Protein AF-A0AAW0FF73-F1 (afdb_monomer_lite)

Organism: NCBI:txid2478898

Sequence (74 aa):
MQGAKHSSQLNTAIGGTDDFVYLIVNDIGSLSGEGLDFIDGMTFLERFFTVFDSAGSRFGIATTQFTDATTNQG

pLDDT: mean 86.99, std 16.7, range [34.03, 98.31]

InterPro domains:
  IPR021109 Aspartic peptidase domain superfamily [G3DSA:2.40.70.10] (5-72)
  IPR021109 Aspartic peptidase domain superfamily [SSF50630] (18-67)

Secondary structure (DSSP, 8-state):
--------HHHHHTT--TTSPPPS----SS-TTSS------HHHHTTEEEEEETTTTEEEEEE-TTTT-SSPP-

Radius of gyration: 16.59 Å; chains: 1; bounding box: 37×21×49 Å

Foldseek 3Di:
DDDDQQQDVCLVVVVHGSVDDDDPDDDPPDDPPPPQHDDCDPQNCVAWPWDDDPVVRDIDTDGDPCNPPPDDDD

Structure (mmCIF, N/CA/C/O backbone):
data_AF-A0AAW0FF73-F1
#
_entry.id   AF-A0AAW0FF73-F1
#
loop_
_atom_site.group_PDB
_atom_site.id
_atom_site.type_symbol
_atom_site.label_atom_id
_atom_site.label_alt_id
_atom_site.label_comp_id
_atom_site.label_asym_id
_atom_site.label_entity_id
_atom_site.label_seq_id
_atom_site.pdbx_PDB_ins_code
_atom_site.Cartn_x
_atom_site.Cartn_y
_atom_site.Cartn_z
_atom_site.occupancy
_atom_site.B_iso_or_equiv
_atom_site.auth_seq_id
_atom_site.auth_comp_id
_atom_site.auth_asym_id
_atom_site.auth_atom_id
_atom_site.pdbx_PDB_model_num
ATOM 1 N N . MET A 1 1 ? -14.276 -5.766 33.584 1.00 39.62 1 MET A N 1
ATOM 2 C CA . MET A 1 1 ? -13.503 -6.187 32.397 1.00 39.62 1 MET A CA 1
ATOM 3 C C . MET A 1 1 ? -13.691 -5.117 31.333 1.00 39.62 1 MET A C 1
ATOM 5 O O . MET A 1 1 ? -14.769 -5.035 30.767 1.00 39.62 1 MET A O 1
ATOM 9 N N . GLN A 1 2 ? -12.724 -4.213 31.170 1.00 34.03 2 GLN A N 1
ATOM 10 C CA . GLN A 1 2 ? -12.770 -3.165 30.144 1.00 34.03 2 GLN A CA 1
ATOM 11 C C . GLN A 1 2 ? -12.168 -3.742 28.865 1.00 34.03 2 GLN A C 1
ATOM 13 O O . GLN A 1 2 ? -10.961 -3.944 28.788 1.00 34.03 2 GLN A O 1
ATOM 18 N N . GLY A 1 3 ? -13.024 -4.066 27.893 1.00 40.72 3 GLY A N 1
ATOM 19 C CA . GLY A 1 3 ? -12.578 -4.268 26.518 1.00 40.72 3 GLY A CA 1
ATOM 20 C C . GLY A 1 3 ? -11.962 -2.960 26.035 1.00 40.72 3 GLY A C 1
ATOM 21 O O . GLY A 1 3 ? -12.550 -1.897 26.236 1.00 40.72 3 GLY A O 1
ATOM 22 N N . ALA A 1 4 ? -10.750 -3.027 25.496 1.00 42.44 4 ALA A N 1
ATOM 23 C CA . ALA A 1 4 ? -9.999 -1.867 25.048 1.00 42.44 4 ALA A CA 1
ATOM 24 C C . ALA A 1 4 ? -10.826 -1.051 24.039 1.00 42.44 4 ALA A C 1
ATOM 26 O O . ALA A 1 4 ? -10.991 -1.458 22.889 1.00 42.44 4 ALA A O 1
ATOM 27 N N . LYS A 1 5 ? -11.355 0.100 24.476 1.00 45.97 5 LYS A N 1
ATOM 28 C CA . LYS A 1 5 ? -11.893 1.131 23.583 1.00 45.97 5 LYS A CA 1
ATOM 29 C C . LYS A 1 5 ? -10.719 1.621 22.733 1.00 45.97 5 LYS A C 1
ATOM 31 O O . LYS A 1 5 ? -9.896 2.396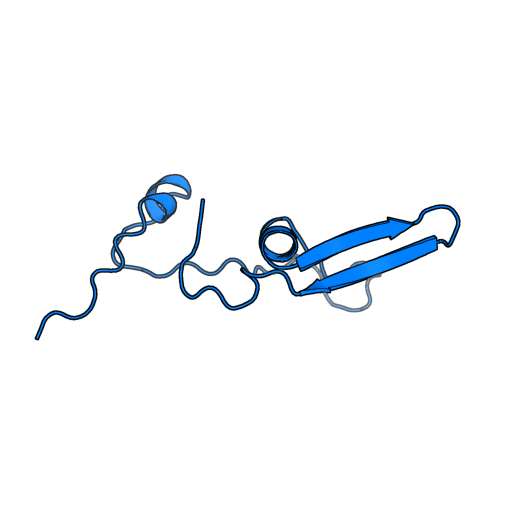 23.211 1.00 45.97 5 LYS A O 1
ATOM 36 N N . HIS A 1 6 ? -10.628 1.151 21.496 1.00 55.62 6 HIS A N 1
ATOM 37 C CA . HIS A 1 6 ? -9.742 1.729 20.492 1.00 55.62 6 HIS A CA 1
ATOM 38 C C . HIS A 1 6 ? -10.433 2.985 19.945 1.00 55.62 6 HIS A C 1
ATOM 40 O O . HIS A 1 6 ? -11.025 2.957 18.875 1.00 55.62 6 HIS A O 1
ATOM 46 N N . SER A 1 7 ? -10.431 4.075 20.721 1.00 50.19 7 SER A N 1
ATOM 47 C CA . SER A 1 7 ? -10.867 5.392 20.233 1.00 50.19 7 SER A CA 1
ATOM 48 C C . SER A 1 7 ? -9.786 5.902 19.280 1.00 50.19 7 SER A C 1
ATOM 50 O O . SER A 1 7 ? -8.790 6.494 19.692 1.00 50.19 7 SER A O 1
ATOM 52 N N . SER A 1 8 ? -9.915 5.544 18.004 1.00 60.66 8 SER A N 1
ATOM 53 C CA . SER A 1 8 ? -9.023 6.017 16.952 1.00 60.66 8 SER A CA 1
ATOM 54 C C . SER A 1 8 ? -9.528 7.379 16.496 1.00 60.66 8 SER A C 1
ATOM 56 O O . SER A 1 8 ? -10.429 7.461 15.665 1.00 60.66 8 SER A O 1
ATOM 58 N N . GLN A 1 9 ? -8.934 8.455 17.022 1.00 61.38 9 GLN A N 1
ATOM 59 C CA . GLN A 1 9 ? -9.218 9.836 16.594 1.00 61.38 9 GLN A CA 1
ATOM 60 C C . GLN A 1 9 ? -9.165 9.997 15.059 1.00 61.38 9 GLN A C 1
ATOM 62 O O . GLN A 1 9 ? -9.868 10.831 14.491 1.00 61.38 9 GLN A O 1
ATOM 67 N N . LEU A 1 10 ? -8.392 9.145 14.381 1.00 75.19 10 LEU A N 1
ATOM 68 C CA . LEU A 1 10 ? -8.205 9.128 12.932 1.00 75.19 10 LEU A CA 1
ATOM 69 C C . LEU A 1 10 ? -9.417 8.593 12.158 1.00 75.19 10 LEU A C 1
ATOM 71 O O . LEU A 1 10 ? -9.604 8.972 11.005 1.00 75.19 10 LEU A O 1
ATOM 75 N N . ASN A 1 11 ? -10.279 7.772 12.770 1.00 86.44 11 ASN A N 1
ATOM 76 C CA . ASN A 1 11 ? -11.477 7.269 12.089 1.00 86.44 11 ASN A CA 1
ATOM 77 C C . ASN A 1 11 ? -12.394 8.427 11.678 1.00 86.44 11 ASN A C 1
ATOM 79 O O . ASN A 1 11 ? -12.923 8.437 10.570 1.00 86.44 11 ASN A O 1
ATOM 83 N N . THR A 1 12 ? -12.543 9.434 12.543 1.00 87.06 12 THR A N 1
ATOM 84 C CA . THR A 1 12 ? -13.366 10.612 12.233 1.00 87.06 12 THR A CA 1
ATOM 85 C C . THR A 1 12 ? -12.780 11.455 11.096 1.00 87.06 12 THR A C 1
ATOM 87 O O . THR A 1 12 ? -13.537 12.039 10.323 1.00 87.06 12 THR A O 1
ATOM 90 N N . ALA A 1 13 ? -11.452 11.455 10.919 1.00 86.19 13 ALA A N 1
ATOM 91 C CA . ALA A 1 13 ? -10.781 12.166 9.829 1.00 86.19 13 ALA A CA 1
ATOM 92 C C . ALA A 1 13 ? -11.100 11.578 8.441 1.00 86.19 13 ALA A C 1
ATOM 94 O O . ALA A 1 13 ? -11.074 12.305 7.450 1.00 86.19 13 ALA A O 1
ATOM 95 N N . ILE A 1 14 ? -11.452 10.290 8.371 1.00 88.38 14 ILE A N 1
ATOM 96 C CA . ILE A 1 14 ? -11.884 9.606 7.140 1.00 88.38 14 ILE A CA 1
ATOM 97 C C . ILE A 1 14 ? -13.413 9.452 7.044 1.00 88.38 14 ILE A C 1
ATOM 99 O O . ILE A 1 14 ? -13.911 8.703 6.208 1.00 88.38 14 ILE A O 1
ATOM 103 N N . GLY A 1 15 ? -14.173 10.147 7.900 1.00 91.69 15 GLY A N 1
ATOM 104 C CA . GLY A 1 15 ? -15.641 10.092 7.920 1.00 91.69 15 GLY A CA 1
ATOM 105 C C . GLY A 1 15 ? -16.235 8.844 8.586 1.00 91.69 15 GLY A C 1
ATOM 106 O O . GLY A 1 15 ? -17.428 8.585 8.441 1.00 91.69 15 GLY A O 1
ATOM 107 N N . GLY A 1 16 ? -15.421 8.073 9.307 1.00 90.62 16 GLY A N 1
ATOM 108 C CA . GLY A 1 16 ? -15.844 6.931 10.109 1.00 90.62 16 GLY A CA 1
ATOM 109 C C . GLY A 1 16 ? -16.263 7.309 11.534 1.00 90.62 16 GLY A C 1
ATOM 110 O O . GLY A 1 16 ? -16.419 8.477 11.891 1.00 90.62 16 GLY A O 1
ATOM 111 N N . THR A 1 17 ? -16.416 6.289 12.376 1.00 90.06 17 THR A N 1
ATOM 112 C CA . THR A 1 17 ? -16.764 6.417 13.800 1.00 90.06 17 THR A CA 1
ATOM 113 C C . THR A 1 17 ? -15.805 5.610 14.676 1.00 90.06 17 THR A C 1
ATOM 115 O O . THR A 1 17 ? -15.119 4.703 14.202 1.00 90.06 17 THR A O 1
ATOM 118 N N . ASP A 1 18 ? -15.778 5.908 15.971 1.00 86.62 18 ASP A N 1
ATOM 119 C CA . ASP A 1 18 ? -14.901 5.246 16.948 1.00 86.62 18 ASP A CA 1
ATOM 120 C C . ASP A 1 18 ? -15.294 3.791 17.260 1.00 86.62 18 ASP A C 1
ATOM 122 O O . ASP A 1 18 ? -14.532 3.067 17.897 1.00 86.62 18 ASP A O 1
ATOM 126 N N . ASP A 1 19 ? -16.479 3.356 16.830 1.00 87.56 19 ASP A N 1
ATOM 127 C CA . ASP A 1 19 ? -17.019 2.031 17.152 1.00 87.56 19 ASP A CA 1
ATOM 128 C C . ASP A 1 19 ? -16.610 0.947 16.138 1.00 87.56 19 ASP A C 1
ATOM 130 O O . ASP A 1 19 ? -16.895 -0.234 16.348 1.00 87.56 19 ASP A O 1
ATOM 134 N N . PHE A 1 20 ? -15.931 1.325 15.048 1.00 87.38 20 PHE A N 1
ATOM 135 C CA . PHE A 1 20 ? -15.535 0.414 13.973 1.00 87.38 20 PHE A CA 1
ATOM 136 C C . PHE A 1 20 ? -14.030 0.439 13.698 1.00 87.38 20 PHE A C 1
ATOM 138 O O . PHE A 1 20 ? -13.335 1.427 13.933 1.00 87.38 20 PHE A O 1
ATOM 145 N N . VAL A 1 21 ? -13.537 -0.665 13.137 1.00 87.31 21 VAL A N 1
ATOM 14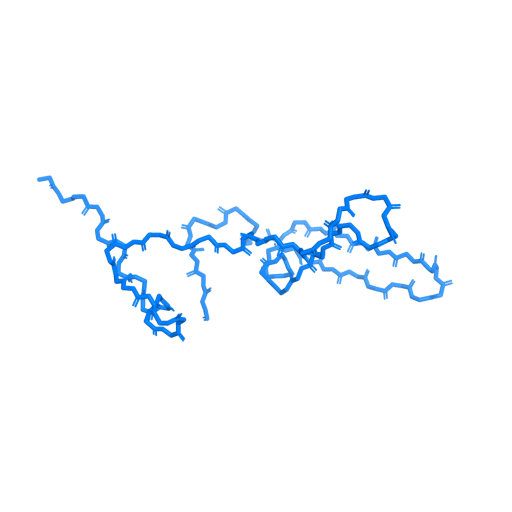6 C CA . VAL A 1 21 ? -12.193 -0.760 12.560 1.00 87.31 21 VAL A CA 1
ATOM 147 C C . VAL A 1 21 ? -12.324 -0.641 11.046 1.00 87.31 21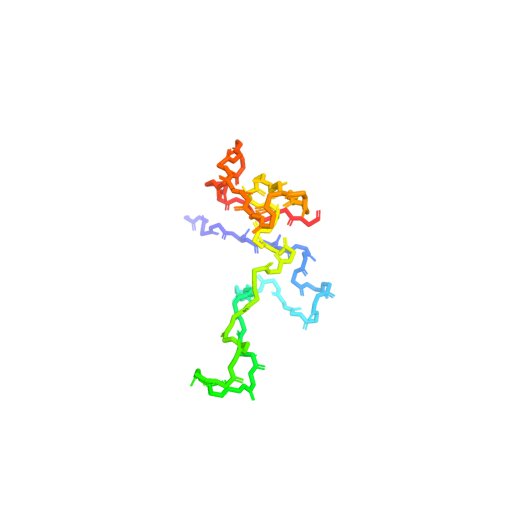 VAL A C 1
ATOM 149 O O . VAL A 1 21 ? -13.013 -1.447 10.423 1.00 87.31 21 VAL A O 1
ATOM 152 N N . TYR A 1 22 ? -11.656 0.353 10.466 1.00 88.75 22 TYR A N 1
ATOM 153 C CA . TYR A 1 22 ? -11.602 0.575 9.021 1.00 88.75 22 TYR A CA 1
ATOM 154 C C . TYR A 1 22 ? -10.272 0.044 8.483 1.00 88.75 22 TYR A C 1
ATOM 156 O O . TYR A 1 22 ? -9.217 0.296 9.067 1.00 88.75 22 TYR A O 1
ATOM 164 N N . LEU A 1 23 ? -10.320 -0.725 7.395 1.00 91.75 23 LEU A N 1
ATOM 165 C CA . LEU A 1 23 ? -9.129 -1.307 6.774 1.00 91.75 23 LEU A CA 1
ATOM 166 C C . LEU A 1 23 ? -8.526 -0.343 5.748 1.00 91.75 23 LEU A C 1
ATOM 168 O O . LEU A 1 23 ? -9.235 0.464 5.153 1.00 91.75 23 LEU A O 1
ATOM 172 N N . ILE A 1 24 ? -7.217 -0.466 5.520 1.00 91.69 24 ILE A N 1
ATOM 173 C CA . ILE A 1 24 ? -6.481 0.353 4.542 1.00 91.69 24 ILE A CA 1
ATOM 174 C C . ILE A 1 24 ? -6.239 -0.356 3.202 1.00 91.6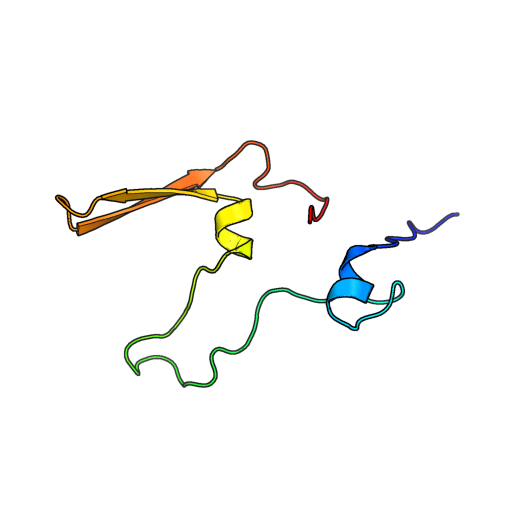9 24 ILE A C 1
ATOM 176 O O . ILE A 1 24 ? -5.785 0.272 2.249 1.00 91.69 24 ILE A O 1
ATOM 180 N N . VAL A 1 25 ? -6.559 -1.651 3.114 1.00 95.50 25 VAL A N 1
ATOM 181 C CA . VAL A 1 25 ? -6.523 -2.418 1.861 1.00 95.50 25 VAL A CA 1
ATOM 182 C C . VAL A 1 25 ? -7.821 -2.162 1.105 1.00 95.50 25 VAL A C 1
ATOM 184 O O . VAL A 1 25 ? -8.900 -2.325 1.672 1.00 95.50 25 VAL A O 1
ATOM 187 N N . ASN A 1 26 ? -7.713 -1.771 -0.162 1.00 94.81 26 ASN A N 1
ATOM 188 C CA . ASN A 1 26 ? -8.847 -1.423 -1.012 1.00 94.81 26 ASN A CA 1
ATOM 189 C C . ASN A 1 26 ? -8.766 -2.143 -2.362 1.00 94.81 26 ASN A C 1
ATOM 191 O O . ASN A 1 26 ? -7.691 -2.571 -2.780 1.00 94.81 26 ASN A O 1
ATOM 195 N N . ASP A 1 27 ? -9.914 -2.253 -3.029 1.00 95.56 27 ASP A N 1
ATOM 196 C CA . ASP A 1 27 ? -10.008 -2.724 -4.411 1.00 95.56 27 ASP A CA 1
ATOM 197 C C . ASP A 1 27 ? -9.454 -1.650 -5.363 1.00 95.56 27 ASP A C 1
ATOM 199 O O . ASP A 1 27 ? -9.821 -0.476 -5.264 1.00 95.56 27 ASP A O 1
ATOM 203 N N . ILE A 1 28 ? -8.557 -2.049 -6.266 1.00 95.06 28 ILE A N 1
ATOM 204 C CA . ILE A 1 28 ? -7.938 -1.159 -7.256 1.00 95.06 28 ILE A CA 1
ATOM 205 C C . ILE A 1 28 ? -8.880 -0.842 -8.432 1.00 95.06 28 ILE A C 1
ATOM 207 O O . ILE A 1 28 ? -8.637 0.106 -9.178 1.00 95.06 28 ILE A O 1
ATOM 211 N N . GLY A 1 29 ? -9.982 -1.586 -8.573 1.00 96.12 29 GLY A N 1
ATOM 212 C CA . GLY A 1 29 ? -11.036 -1.331 -9.556 1.00 96.12 29 GLY A CA 1
ATOM 213 C C . GLY A 1 29 ? -10.795 -1.940 -10.940 1.00 96.12 29 GLY A C 1
ATOM 214 O O . GLY A 1 29 ? -11.553 -1.643 -11.864 1.00 96.12 29 GLY A O 1
ATOM 215 N N . SER A 1 30 ? -9.778 -2.790 -11.093 1.00 95.81 30 SER A N 1
ATOM 216 C CA . SER A 1 30 ? -9.465 -3.533 -12.320 1.00 95.81 30 SER A CA 1
ATOM 217 C C . SER A 1 30 ? -9.175 -5.002 -12.019 1.00 95.81 30 SER A C 1
ATOM 219 O O . SER A 1 30 ? -8.837 -5.371 -10.892 1.00 95.81 30 SER A O 1
ATOM 221 N N . LEU A 1 31 ? -9.316 -5.861 -13.030 1.00 96.31 31 LEU A N 1
ATOM 222 C CA . LEU A 1 31 ? -8.942 -7.267 -12.901 1.00 96.31 31 LEU A CA 1
ATOM 223 C C . LEU A 1 31 ? -7.416 -7.418 -12.964 1.00 96.31 31 LEU A C 1
ATOM 225 O O . LEU A 1 31 ? -6.717 -6.615 -13.577 1.00 96.31 31 LEU A O 1
ATOM 229 N N . SER A 1 32 ? -6.899 -8.481 -12.348 1.00 96.31 32 SER A N 1
ATOM 230 C CA . SER A 1 32 ? -5.478 -8.831 -12.432 1.00 96.31 32 SER A CA 1
ATOM 231 C C . SER A 1 32 ? -5.069 -9.221 -13.855 1.00 96.31 32 SER A C 1
ATOM 233 O O . SER A 1 32 ? -5.846 -9.872 -14.560 1.00 96.31 32 SER A O 1
ATOM 235 N N . GLY A 1 33 ? -3.818 -8.953 -14.229 1.00 95.94 33 GLY A N 1
ATOM 236 C CA . GLY A 1 33 ? -3.265 -9.275 -15.546 1.00 95.94 33 GLY A CA 1
ATOM 237 C C . GLY A 1 33 ? -3.480 -8.179 -16.591 1.00 95.94 33 GLY A C 1
ATOM 238 O O . GLY A 1 33 ? -3.151 -8.383 -17.759 1.00 95.94 33 GLY A O 1
ATOM 239 N N . GLU A 1 34 ? -3.992 -7.016 -16.183 1.00 94.38 34 GLU A N 1
ATOM 240 C CA . GLU A 1 34 ? -4.193 -5.843 -17.045 1.00 94.38 34 GLU A CA 1
ATOM 241 C C . GLU A 1 34 ? -2.997 -4.870 -17.005 1.00 94.38 34 GLU A C 1
ATOM 243 O O . GLU A 1 34 ? -2.978 -3.856 -17.703 1.00 94.38 34 GLU A O 1
ATOM 248 N N . GLY A 1 35 ? -1.958 -5.208 -16.234 1.00 94.31 35 GLY A N 1
ATOM 249 C CA . GLY A 1 35 ? -0.649 -4.552 -16.224 1.00 94.31 35 GLY A CA 1
ATOM 250 C C . GLY A 1 35 ? -0.317 -3.871 -14.898 1.00 94.31 35 GLY A C 1
ATOM 251 O O . GLY A 1 35 ? 0.821 -3.971 -14.443 1.00 94.31 35 GLY A O 1
ATOM 252 N N . LEU A 1 36 ? -1.298 -3.224 -14.263 1.00 95.06 36 LEU A N 1
ATOM 253 C CA . LEU A 1 36 ? -1.175 -2.624 -12.932 1.00 95.06 36 LEU A CA 1
ATOM 254 C C . LEU A 1 36 ? -2.146 -3.315 -11.968 1.00 95.06 36 LEU A C 1
ATOM 256 O O . LEU A 1 36 ? -3.319 -2.965 -11.905 1.00 95.06 36 LEU A O 1
ATOM 260 N N . ASP A 1 37 ? -1.629 -4.282 -11.212 1.00 95.88 37 ASP A N 1
ATOM 261 C CA . ASP A 1 37 ? -2.463 -5.193 -10.416 1.00 95.88 37 ASP A CA 1
ATOM 262 C C . ASP A 1 37 ? -2.512 -4.831 -8.920 1.00 95.88 37 ASP A C 1
ATOM 264 O O . ASP A 1 37 ? -3.408 -5.274 -8.204 1.00 95.88 37 ASP A O 1
ATOM 268 N N . PHE A 1 38 ? -1.553 -4.043 -8.422 1.00 95.62 38 PHE A N 1
ATOM 269 C CA . PHE A 1 38 ? -1.515 -3.592 -7.029 1.00 95.62 38 PHE A CA 1
ATOM 270 C C . PHE A 1 38 ? -0.720 -2.293 -6.865 1.00 95.62 38 PHE A C 1
ATOM 272 O O . PHE A 1 38 ? 0.091 -1.920 -7.716 1.00 95.62 38 PHE A O 1
ATOM 279 N N . ILE A 1 39 ? -0.960 -1.609 -5.742 1.00 96.56 39 ILE A N 1
ATOM 280 C CA . ILE A 1 39 ? -0.248 -0.397 -5.334 1.00 96.56 39 ILE A CA 1
ATOM 281 C C . ILE A 1 39 ? 0.165 -0.542 -3.869 1.00 96.56 39 ILE A C 1
ATOM 283 O O . ILE A 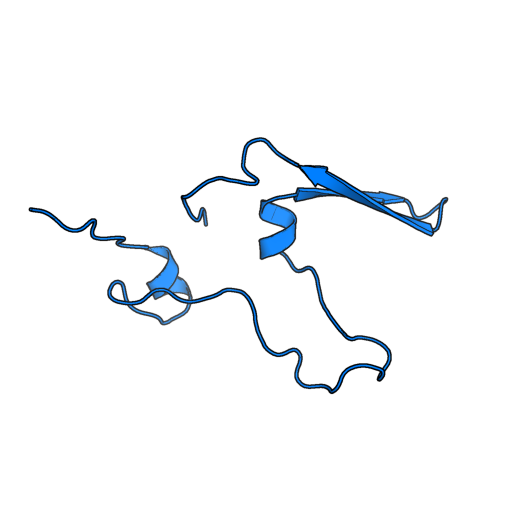1 39 ? -0.683 -0.539 -2.976 1.00 96.56 39 ILE A O 1
ATOM 287 N N . ASP A 1 40 ? 1.472 -0.571 -3.623 1.00 97.00 40 ASP A N 1
ATOM 288 C CA . ASP A 1 40 ? 2.033 -0.388 -2.284 1.00 97.00 40 ASP A CA 1
ATOM 289 C C . ASP A 1 40 ? 2.060 1.115 -1.957 1.00 97.00 40 ASP A C 1
ATOM 291 O O . ASP A 1 40 ? 3.017 1.834 -2.250 1.00 97.00 40 ASP A O 1
ATOM 295 N N . GLY A 1 41 ? 0.939 1.611 -1.428 1.00 95.62 41 GLY A N 1
ATOM 296 C CA . GLY A 1 41 ? 0.713 3.032 -1.148 1.00 95.62 41 GLY A CA 1
ATOM 297 C C . GLY A 1 41 ? 1.310 3.524 0.177 1.00 95.62 41 GLY A C 1
ATOM 298 O O . GLY A 1 41 ? 2.059 2.827 0.855 1.00 95.62 41 GLY A O 1
ATOM 299 N N . MET A 1 42 ? 0.933 4.740 0.586 1.00 94.19 42 MET A N 1
ATOM 300 C CA . MET A 1 42 ? 1.473 5.407 1.785 1.00 94.19 42 MET A CA 1
ATOM 301 C C . MET A 1 42 ? 1.407 4.559 3.060 1.00 94.19 42 MET A C 1
ATOM 303 O O . MET A 1 42 ? 2.380 4.501 3.802 1.00 94.19 42 MET A O 1
ATOM 307 N N . THR A 1 43 ? 0.308 3.842 3.280 1.00 92.75 43 THR A N 1
ATOM 308 C CA . THR A 1 43 ? 0.121 2.995 4.468 1.00 92.75 43 THR A CA 1
ATOM 309 C C . THR A 1 43 ? 1.095 1.813 4.523 1.00 92.75 43 THR A C 1
ATOM 311 O O . THR A 1 43 ? 1.449 1.356 5.608 1.00 92.75 43 THR A O 1
ATOM 314 N N . PHE A 1 44 ? 1.583 1.333 3.373 1.00 95.62 44 PHE A N 1
ATOM 315 C CA . PHE A 1 44 ? 2.683 0.368 3.30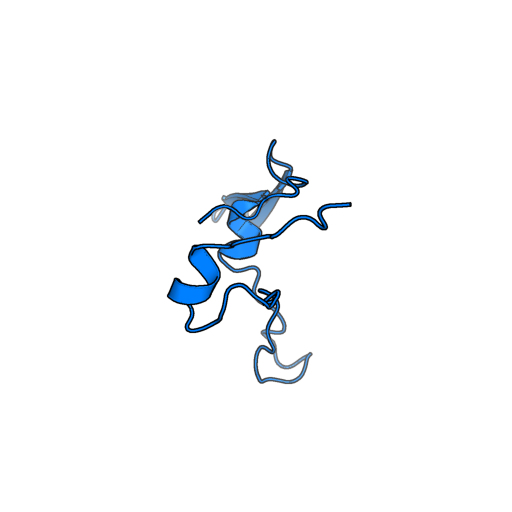7 1.00 95.62 44 PHE A CA 1
ATOM 316 C C . PHE A 1 44 ? 4.026 1.047 3.625 1.00 95.62 44 PHE A C 1
ATOM 318 O O . PHE A 1 44 ? 4.808 0.545 4.436 1.00 95.62 44 PHE A O 1
ATOM 325 N N . LEU A 1 45 ? 4.276 2.220 3.034 1.00 95.94 45 LEU A N 1
ATOM 326 C CA . LEU A 1 45 ? 5.519 2.986 3.209 1.00 95.94 45 LEU A CA 1
ATOM 327 C C . LEU A 1 45 ? 5.735 3.480 4.650 1.00 95.94 45 LEU A C 1
ATOM 329 O O . LEU A 1 45 ? 6.871 3.658 5.077 1.00 95.94 45 LEU A O 1
ATOM 333 N N . GLU A 1 46 ? 4.672 3.655 5.432 1.00 93.44 46 GLU A N 1
ATOM 334 C CA . GLU A 1 46 ? 4.763 3.961 6.867 1.00 93.44 46 GLU A CA 1
ATOM 335 C C . GLU A 1 46 ? 5.407 2.831 7.686 1.00 93.44 46 GLU A C 1
ATOM 337 O O . GLU A 1 46 ? 5.957 3.076 8.762 1.00 93.44 46 GLU A O 1
ATOM 342 N N . ARG A 1 47 ? 5.348 1.583 7.202 1.00 95.75 47 ARG A N 1
ATOM 343 C CA . ARG A 1 47 ? 5.837 0.397 7.927 1.00 95.75 47 ARG A CA 1
ATOM 344 C C . ARG A 1 47 ? 7.201 -0.075 7.446 1.00 95.75 47 ARG A C 1
ATOM 346 O O . ARG A 1 47 ? 7.986 -0.579 8.256 1.00 95.75 47 ARG A O 1
ATOM 353 N N . PHE A 1 48 ? 7.505 0.132 6.170 1.00 98.06 48 PHE A N 1
ATOM 354 C CA . PHE A 1 48 ? 8.734 -0.335 5.540 1.00 98.06 48 PHE A CA 1
ATOM 355 C C . PHE A 1 48 ? 9.614 0.824 5.091 1.00 98.06 48 PHE A C 1
ATOM 357 O O . PHE A 1 48 ? 9.166 1.763 4.443 1.00 98.06 48 PHE A O 1
ATOM 364 N N . PHE A 1 49 ? 10.908 0.725 5.383 1.00 97.62 49 PHE A N 1
ATOM 365 C CA . PHE A 1 49 ? 11.884 1.622 4.787 1.00 97.62 49 PHE A CA 1
ATOM 366 C C . PHE A 1 49 ? 12.055 1.252 3.314 1.00 97.62 49 PHE A C 1
ATOM 368 O O . PHE A 1 49 ? 12.314 0.087 3.006 1.00 97.62 49 PHE A O 1
ATOM 375 N N . THR A 1 50 ? 11.943 2.232 2.418 1.00 97.88 50 THR A N 1
ATOM 376 C CA . THR A 1 50 ? 11.995 2.004 0.969 1.00 97.88 50 THR A CA 1
ATOM 377 C C . THR A 1 50 ? 13.127 2.756 0.289 1.00 97.88 50 THR A C 1
ATOM 379 O O . THR A 1 50 ? 13.366 3.929 0.580 1.00 97.88 50 THR A O 1
ATOM 382 N N . VAL A 1 51 ? 13.774 2.106 -0.678 1.00 97.94 51 VAL A N 1
ATOM 383 C CA . VAL A 1 51 ? 14.816 2.696 -1.528 1.00 97.94 51 VAL A CA 1
ATOM 384 C C . VAL A 1 51 ? 14.397 2.613 -2.991 1.00 97.94 51 VAL A C 1
ATOM 386 O O . VAL A 1 51 ? 14.115 1.529 -3.502 1.00 97.94 51 VAL A O 1
ATOM 389 N N . PHE A 1 52 ? 14.421 3.760 -3.669 1.00 97.56 52 PHE A N 1
ATOM 390 C CA . PHE A 1 52 ? 14.205 3.878 -5.109 1.00 97.56 52 PHE A CA 1
ATOM 391 C C . PHE A 1 52 ? 15.554 4.089 -5.797 1.00 97.56 52 PHE A C 1
ATOM 393 O O . PHE A 1 52 ? 16.145 5.164 -5.690 1.00 97.56 52 PHE A O 1
ATOM 400 N N . ASP A 1 53 ? 16.054 3.068 -6.492 1.00 98.00 53 ASP A N 1
ATOM 401 C CA . ASP A 1 53 ? 17.300 3.153 -7.255 1.00 98.00 53 ASP A CA 1
ATOM 402 C C . ASP A 1 53 ? 16.992 3.163 -8.754 1.00 98.00 53 ASP A C 1
ATOM 404 O O . ASP A 1 53 ? 16.789 2.122 -9.386 1.00 98.00 53 ASP A O 1
ATOM 408 N N . SER A 1 54 ? 16.969 4.369 -9.322 1.00 97.62 54 SER A N 1
ATOM 409 C CA . SER A 1 54 ? 16.713 4.593 -10.745 1.00 97.62 54 SER A CA 1
ATOM 410 C C . SER A 1 54 ? 17.874 4.157 -11.640 1.00 97.62 54 SER A C 1
ATOM 412 O O . SER A 1 54 ? 17.629 3.715 -12.760 1.00 97.62 54 SER A O 1
ATOM 414 N N . ALA A 1 55 ? 19.122 4.207 -11.161 1.00 97.94 55 ALA A N 1
ATOM 415 C CA . ALA A 1 55 ? 20.283 3.767 -11.936 1.00 97.94 55 ALA A CA 1
ATOM 416 C C . ALA A 1 55 ? 20.285 2.242 -12.113 1.00 97.94 55 ALA A C 1
ATOM 418 O O . ALA A 1 55 ? 20.613 1.736 -13.185 1.00 97.94 55 ALA A O 1
ATOM 419 N N . GLY A 1 56 ? 19.881 1.515 -11.069 1.00 97.81 56 GLY A N 1
ATOM 420 C CA . GLY A 1 56 ? 19.725 0.062 -11.090 1.00 97.81 56 GLY A CA 1
ATOM 421 C C . GLY A 1 56 ? 18.350 -0.437 -11.542 1.00 97.81 56 GLY A C 1
ATOM 422 O O . GLY A 1 56 ? 18.172 -1.649 -11.623 1.00 97.81 56 GLY A O 1
ATOM 423 N N . SER A 1 57 ? 17.385 0.457 -11.803 1.00 97.75 57 SER A N 1
ATOM 424 C CA . SER A 1 57 ? 15.978 0.115 -12.091 1.00 97.75 57 SER A CA 1
ATOM 425 C C . SER A 1 57 ? 15.382 -0.869 -11.075 1.00 97.75 57 SER A C 1
ATOM 427 O O . SER A 1 57 ? 14.801 -1.890 -11.440 1.00 97.75 57 SER A O 1
ATOM 429 N N . ARG A 1 58 ? 15.568 -0.587 -9.782 1.00 98.19 58 ARG A N 1
ATOM 430 C CA . ARG A 1 58 ? 15.185 -1.495 -8.694 1.00 98.19 58 ARG A CA 1
ATOM 431 C C . ARG A 1 58 ? 14.541 -0.764 -7.524 1.00 98.19 58 ARG A C 1
ATOM 433 O O . ARG A 1 58 ? 14.818 0.405 -7.256 1.00 98.19 58 ARG A O 1
ATOM 440 N N . PHE A 1 59 ? 13.713 -1.512 -6.810 1.00 97.69 59 PHE A N 1
ATOM 441 C CA . PHE A 1 59 ? 13.047 -1.102 -5.584 1.00 97.69 59 PHE A CA 1
ATOM 442 C C . PHE A 1 59 ? 13.497 -2.016 -4.443 1.00 97.69 59 PHE A C 1
ATOM 444 O O . PHE A 1 59 ? 13.578 -3.233 -4.618 1.00 97.69 59 PHE A O 1
ATOM 451 N N . GLY A 1 60 ? 13.836 -1.429 -3.298 1.00 98.06 60 GLY A N 1
ATOM 452 C CA . GLY A 1 60 ? 14.265 -2.157 -2.106 1.00 98.06 60 GLY A CA 1
ATOM 453 C C . GLY A 1 60 ? 13.384 -1.834 -0.910 1.00 98.06 60 GLY A C 1
ATOM 454 O O . GLY A 1 60 ? 13.000 -0.680 -0.730 1.00 98.06 60 GLY A O 1
ATOM 455 N N . ILE A 1 61 ? 13.120 -2.844 -0.079 1.00 98.19 61 ILE A N 1
ATOM 456 C CA . ILE A 1 61 ? 12.361 -2.709 1.168 1.00 98.19 61 ILE A CA 1
ATOM 457 C C . ILE A 1 61 ? 13.123 -3.320 2.341 1.00 98.19 61 ILE A C 1
ATOM 459 O O . ILE A 1 61 ? 13.818 -4.326 2.186 1.00 98.19 61 ILE A O 1
ATOM 463 N N . ALA A 1 62 ? 12.972 -2.724 3.519 1.00 98.31 62 ALA A N 1
ATOM 464 C CA . ALA A 1 62 ? 13.469 -3.264 4.778 1.00 98.31 62 ALA A CA 1
ATOM 465 C C . ALA A 1 62 ? 12.474 -3.005 5.913 1.00 98.31 62 ALA A C 1
ATOM 467 O O . ALA A 1 62 ? 11.759 -2.000 5.922 1.00 98.31 62 ALA A O 1
ATOM 468 N N . THR A 1 63 ? 12.454 -3.902 6.898 1.00 98.31 63 THR A N 1
ATOM 469 C CA . THR A 1 63 ? 11.688 -3.703 8.131 1.00 98.31 63 THR A CA 1
ATOM 470 C C . THR A 1 63 ? 12.207 -2.485 8.889 1.00 98.31 63 THR A C 1
ATOM 472 O O . THR A 1 63 ? 13.417 -2.288 9.018 1.00 98.31 63 THR A O 1
ATOM 475 N N . THR A 1 64 ? 11.297 -1.702 9.449 1.00 96.56 64 THR A N 1
ATOM 476 C CA . THR A 1 64 ? 11.587 -0.653 10.431 1.00 96.56 64 THR A CA 1
ATOM 477 C C . THR A 1 64 ? 11.308 -1.146 11.852 1.00 96.56 64 THR A C 1
ATOM 479 O O . THR A 1 64 ? 10.688 -2.193 12.052 1.00 96.56 64 THR A O 1
ATOM 482 N N . GLN A 1 65 ? 11.673 -0.344 12.856 1.00 96.44 65 GLN A N 1
ATOM 483 C CA . GLN A 1 65 ? 11.257 -0.567 14.248 1.00 96.44 65 GLN A CA 1
ATOM 484 C C . GLN A 1 65 ? 9.727 -0.510 14.458 1.00 96.44 65 GLN A C 1
ATOM 486 O O . GLN A 1 65 ? 9.246 -0.927 15.507 1.00 96.44 65 GLN A O 1
ATOM 491 N N . PHE A 1 66 ? 8.967 0.005 13.483 1.00 95.44 66 PHE A N 1
ATOM 492 C CA . PHE A 1 66 ? 7.511 0.159 13.547 1.00 95.44 66 PHE A CA 1
ATOM 493 C C . PHE A 1 66 ? 6.750 -0.828 12.650 1.00 95.44 66 PHE A C 1
ATOM 495 O O . PHE A 1 66 ? 5.520 -0.767 12.601 1.00 95.44 66 PHE A O 1
ATOM 502 N N . THR A 1 67 ? 7.447 -1.749 11.970 1.00 94.62 67 THR A N 1
ATOM 503 C CA . THR A 1 67 ? 6.826 -2.737 11.064 1.00 94.62 67 THR A CA 1
ATOM 504 C C . THR A 1 67 ? 5.680 -3.473 11.757 1.00 94.62 67 THR A C 1
ATOM 506 O O . THR A 1 67 ? 4.553 -3.454 11.271 1.00 94.62 67 THR A O 1
ATOM 509 N N . ASP A 1 68 ? 5.945 -3.991 12.959 1.00 94.75 68 ASP A N 1
ATOM 510 C CA . ASP A 1 68 ? 5.000 -4.792 13.744 1.00 94.75 68 ASP A CA 1
ATOM 511 C C . ASP A 1 68 ? 4.292 -3.985 14.846 1.00 94.75 68 ASP A C 1
ATOM 513 O O . ASP A 1 68 ? 3.762 -4.553 15.804 1.00 94.75 68 ASP A O 1
ATOM 517 N N . ALA A 1 69 ? 4.295 -2.647 14.765 1.00 91.44 69 ALA A N 1
ATOM 518 C CA . ALA A 1 69 ? 3.601 -1.830 15.754 1.00 91.44 69 ALA A CA 1
ATOM 519 C C . ALA A 1 69 ? 2.097 -2.150 15.743 1.00 91.44 69 ALA A C 1
ATOM 521 O O . ALA A 1 69 ? 1.441 -2.085 14.702 1.00 91.44 69 ALA A O 1
ATOM 522 N N . THR A 1 70 ? 1.543 -2.458 16.915 1.00 88.12 70 THR A N 1
ATOM 523 C CA . THR A 1 70 ? 0.113 -2.759 17.097 1.00 88.12 70 THR A CA 1
ATOM 524 C C . THR A 1 70 ? -0.748 -1.504 17.238 1.00 88.12 70 THR A C 1
ATOM 526 O O . THR A 1 70 ? -1.963 -1.599 17.396 1.00 88.12 70 THR A O 1
ATOM 529 N N . THR A 1 71 ? -0.130 -0.322 17.172 1.00 83.44 71 THR A N 1
ATOM 530 C CA . THR A 1 71 ? -0.816 0.963 17.066 1.00 83.44 71 THR A CA 1
ATOM 531 C C . THR A 1 71 ? -0.819 1.438 15.617 1.00 83.44 71 THR A C 1
ATOM 533 O O . THR A 1 71 ? 0.149 1.250 14.877 1.00 83.44 71 THR A O 1
ATOM 536 N N . ASN A 1 72 ? -1.913 2.081 15.217 1.00 72.12 72 ASN A N 1
ATOM 537 C CA . ASN A 1 72 ? -1.983 2.841 13.974 1.00 72.12 72 ASN A CA 1
ATOM 538 C C . ASN A 1 72 ? -1.646 4.293 14.323 1.00 72.12 72 ASN A C 1
ATOM 540 O O . ASN A 1 72 ? -2.328 4.893 15.153 1.00 72.12 72 ASN A O 1
ATOM 544 N N . GLN A 1 73 ? -0.549 4.807 13.770 1.00 63.59 73 GLN A N 1
ATOM 545 C CA . GLN A 1 73 ? -0.189 6.221 13.874 1.00 63.59 73 GLN A CA 1
ATOM 546 C C . GLN A 1 73 ? -0.911 6.982 12.755 1.00 63.59 73 GLN A C 1
ATOM 548 O O . GLN A 1 73 ? -1.238 6.388 11.727 1.00 63.59 73 GLN A O 1
ATOM 553 N N . GLY A 1 74 ? -1.165 8.269 12.965 1.00 53.25 74 GLY A N 1
ATOM 554 C CA . GLY A 1 74 ? -1.617 9.205 11.938 1.00 53.25 74 GLY A CA 1
ATOM 555 C C . GLY A 1 74 ? -0.836 10.498 12.035 1.00 53.25 74 GLY A C 1
ATOM 556 O O . GLY A 1 74 ? -0.203 10.714 13.096 1.00 53.25 74 GLY A O 1
#